Protein AF-A0A353ZS20-F1 (afdb_monomer_lite)

Structure (mmCIF, N/CA/C/O backbone):
data_AF-A0A353ZS20-F1
#
_entry.id   AF-A0A353ZS20-F1
#
loop_
_atom_site.group_PDB
_atom_site.id
_atom_site.type_symbol
_atom_site.label_atom_id
_atom_site.label_alt_id
_atom_site.label_comp_id
_atom_site.label_asym_id
_atom_site.label_entity_id
_atom_site.label_seq_id
_atom_site.pdbx_PDB_ins_code
_atom_site.Cartn_x
_atom_site.Cartn_y
_atom_site.Cartn_z
_atom_site.occupancy
_atom_site.B_iso_or_equiv
_atom_site.auth_seq_id
_atom_site.auth_comp_id
_atom_site.auth_asym_id
_atom_site.auth_atom_id
_atom_site.pdbx_PDB_model_num
ATOM 1 N N . VAL A 1 1 ? 14.603 4.997 -6.592 1.00 54.66 1 VAL A N 1
ATOM 2 C CA . VAL A 1 1 ? 15.377 3.734 -6.499 1.00 54.66 1 VAL A CA 1
ATOM 3 C C . VAL A 1 1 ? 14.928 2.749 -7.573 1.00 54.66 1 VAL A C 1
ATOM 5 O O . VAL A 1 1 ? 15.739 2.436 -8.427 1.00 54.66 1 VAL A O 1
ATOM 8 N N . LEU A 1 2 ? 13.650 2.347 -7.622 1.00 56.94 2 LEU A N 1
ATOM 9 C CA . LEU A 1 2 ? 13.168 1.357 -8.605 1.00 56.94 2 LEU A CA 1
ATOM 10 C C . LEU A 1 2 ? 13.101 1.860 -10.061 1.00 56.94 2 LEU A C 1
ATOM 12 O O . LEU A 1 2 ? 13.348 1.092 -10.979 1.00 56.94 2 LEU A O 1
ATOM 16 N N . SER A 1 3 ? 12.849 3.154 -10.283 1.00 61.38 3 SER A N 1
ATOM 17 C CA . SER A 1 3 ? 12.835 3.762 -11.625 1.00 61.38 3 SER A CA 1
ATOM 18 C C . SER A 1 3 ? 14.206 3.808 -12.320 1.00 61.38 3 SER A C 1
ATOM 20 O O . SER A 1 3 ? 14.269 4.068 -13.514 1.00 61.38 3 SER A O 1
ATOM 22 N N . GLY A 1 4 ? 15.304 3.573 -11.590 1.00 63.19 4 GLY A N 1
ATOM 23 C CA . GLY A 1 4 ? 16.668 3.570 -12.133 1.00 63.19 4 GLY A CA 1
ATOM 24 C C . GLY A 1 4 ? 17.209 2.180 -12.477 1.00 63.19 4 GLY A C 1
ATOM 25 O O . GLY A 1 4 ? 18.325 2.084 -12.978 1.00 63.19 4 GLY A O 1
ATOM 26 N N . ILE A 1 5 ? 16.450 1.112 -12.202 1.00 67.75 5 ILE A N 1
ATOM 27 C CA . ILE A 1 5 ? 16.911 -0.284 -12.314 1.00 67.75 5 ILE A CA 1
ATOM 28 C C . ILE A 1 5 ? 17.329 -0.636 -13.742 1.00 67.75 5 ILE A C 1
ATOM 30 O O . ILE A 1 5 ? 18.426 -1.152 -13.948 1.00 67.75 5 ILE A O 1
ATOM 34 N N . THR A 1 6 ? 16.524 -0.257 -14.732 1.00 66.00 6 THR A N 1
ATOM 35 C CA . THR A 1 6 ? 16.818 -0.528 -16.144 1.00 66.00 6 THR A CA 1
ATOM 36 C C . THR A 1 6 ? 18.087 0.191 -16.624 1.00 66.00 6 THR A C 1
ATOM 38 O O . THR A 1 6 ? 18.835 -0.348 -17.435 1.00 66.00 6 THR A O 1
ATOM 41 N N . ALA A 1 7 ? 18.397 1.373 -16.077 1.00 69.38 7 ALA A N 1
ATOM 42 C CA . ALA A 1 7 ? 19.639 2.086 -16.377 1.00 69.38 7 ALA A CA 1
ATOM 43 C C . ALA A 1 7 ? 20.858 1.448 -15.684 1.00 69.38 7 ALA A C 1
ATOM 45 O O . ALA A 1 7 ? 21.918 1.329 -16.293 1.00 69.38 7 ALA A O 1
ATOM 46 N N . ALA A 1 8 ? 20.719 0.986 -14.437 1.00 64.00 8 ALA A N 1
ATOM 47 C CA . ALA A 1 8 ? 21.823 0.342 -13.718 1.00 64.00 8 ALA A CA 1
ATOM 48 C C . ALA A 1 8 ? 22.161 -1.065 -14.230 1.00 64.00 8 ALA A C 1
ATOM 50 O O . ALA A 1 8 ? 23.316 -1.487 -14.153 1.00 64.00 8 ALA A O 1
ATOM 51 N N . ARG A 1 9 ? 21.187 -1.769 -14.825 1.00 64.56 9 ARG A N 1
ATOM 52 C CA . ARG A 1 9 ? 21.452 -2.987 -15.604 1.00 64.56 9 ARG A CA 1
ATOM 53 C C . ARG A 1 9 ? 22.497 -2.726 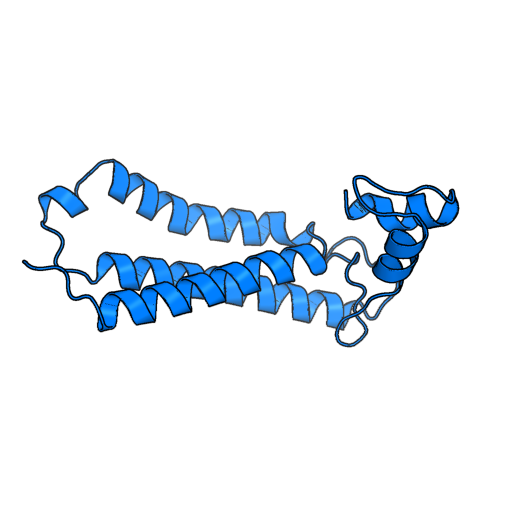-16.689 1.00 64.56 9 ARG A C 1
ATOM 55 O O . ARG A 1 9 ? 23.424 -3.511 -16.843 1.00 64.56 9 ARG A O 1
ATOM 62 N N . GLN A 1 10 ? 22.355 -1.628 -17.430 1.00 67.00 10 GLN A N 1
ATOM 63 C CA . GLN A 1 10 ? 23.224 -1.317 -18.569 1.00 67.00 10 GLN A CA 1
ATOM 64 C C . GLN A 1 10 ? 24.638 -0.902 -18.147 1.00 67.00 10 GLN A C 1
ATOM 66 O O . GLN A 1 10 ? 25.573 -1.050 -18.928 1.00 67.00 10 GLN A O 1
ATOM 71 N N . THR A 1 11 ? 24.807 -0.398 -16.923 1.00 71.12 11 THR A N 1
ATOM 72 C CA . THR A 1 11 ? 26.099 0.094 -16.425 1.00 71.12 11 THR A CA 1
ATOM 73 C C . THR A 1 11 ? 26.879 -0.926 -15.601 1.00 71.12 11 THR A C 1
ATOM 75 O O . THR A 1 11 ? 28.033 -0.663 -15.273 1.00 71.12 11 THR A O 1
ATOM 78 N N . GLY A 1 12 ? 26.302 -2.088 -15.274 1.00 71.56 12 GLY A N 1
ATOM 79 C CA . GLY A 1 12 ? 26.998 -3.117 -14.492 1.00 71.56 12 GLY A CA 1
ATOM 80 C C . GLY A 1 12 ? 27.072 -2.829 -12.986 1.00 71.56 12 GLY A C 1
ATOM 81 O O . GLY A 1 12 ? 27.824 -3.487 -12.271 1.00 71.56 12 GLY A O 1
ATOM 82 N N . ILE A 1 13 ? 26.331 -1.833 -12.487 1.00 75.25 13 ILE A N 1
ATOM 83 C CA . ILE A 1 13 ? 26.446 -1.332 -11.108 1.00 75.25 13 ILE A CA 1
ATOM 84 C C . ILE A 1 13 ? 25.192 -1.728 -10.310 1.00 75.25 13 ILE A C 1
ATOM 86 O O . ILE A 1 13 ? 24.087 -1.790 -10.847 1.00 75.25 13 ILE A O 1
ATOM 90 N N . GLY A 1 14 ? 25.356 -2.025 -9.018 1.00 78.19 14 GLY A N 1
ATOM 91 C CA . GLY A 1 14 ? 24.232 -2.212 -8.092 1.00 78.19 14 GLY A CA 1
ATOM 92 C C . GLY A 1 14 ? 23.462 -0.909 -7.819 1.00 78.19 14 GLY A C 1
ATOM 93 O O . GLY A 1 14 ? 23.963 0.187 -8.066 1.00 78.19 14 GLY A O 1
ATOM 94 N N . ILE A 1 15 ? 22.248 -0.999 -7.267 1.00 77.88 15 ILE A N 1
ATOM 95 C CA . ILE A 1 15 ? 21.483 0.176 -6.809 1.00 77.88 15 ILE A CA 1
ATOM 96 C C . ILE A 1 15 ? 21.132 0.021 -5.332 1.00 77.88 15 ILE A C 1
ATOM 98 O O . ILE A 1 15 ? 20.446 -0.921 -4.937 1.00 77.88 15 ILE A O 1
ATOM 102 N N . GLY A 1 16 ? 21.509 1.008 -4.517 1.00 82.12 16 GLY A N 1
ATOM 103 C CA . GLY A 1 16 ? 21.200 1.003 -3.088 1.00 82.12 16 GLY A CA 1
ATOM 104 C C . GLY A 1 16 ? 21.844 -0.201 -2.400 1.00 82.12 16 GLY A C 1
ATOM 105 O O . GLY A 1 16 ? 23.062 -0.325 -2.411 1.00 82.12 16 GLY A O 1
ATOM 106 N N . ALA A 1 17 ? 21.025 -1.080 -1.816 1.00 82.94 17 ALA A N 1
ATOM 107 C CA . ALA A 1 17 ? 21.484 -2.314 -1.171 1.00 82.94 17 ALA A CA 1
ATOM 108 C C . ALA A 1 17 ? 21.541 -3.534 -2.116 1.00 82.94 17 ALA A C 1
ATOM 110 O O . ALA A 1 17 ? 21.927 -4.614 -1.678 1.00 82.94 17 ALA A O 1
ATOM 111 N N . MET A 1 18 ? 21.128 -3.393 -3.382 1.00 83.06 18 MET A N 1
ATOM 112 C CA . MET A 1 18 ? 21.063 -4.504 -4.336 1.00 83.06 18 MET A CA 1
ATOM 113 C C . MET A 1 18 ? 22.386 -4.668 -5.090 1.00 83.06 18 MET A C 1
ATOM 115 O O . MET A 1 18 ? 22.903 -3.694 -5.643 1.00 83.06 18 MET A O 1
ATOM 119 N N . SER A 1 19 ? 22.901 -5.900 -5.167 1.00 87.69 19 SER A N 1
ATOM 120 C CA . SER A 1 19 ? 24.017 -6.250 -6.056 1.00 87.69 19 SER A CA 1
ATOM 121 C C . SER A 1 19 ? 23.602 -6.131 -7.526 1.00 87.69 19 SER A C 1
ATOM 123 O O . SER A 1 19 ? 22.414 -6.115 -7.849 1.00 87.69 19 SER A O 1
ATOM 125 N N . HIS A 1 20 ? 24.573 -6.071 -8.439 1.00 83.75 20 HIS A N 1
ATOM 126 C CA . HIS A 1 20 ? 24.271 -6.028 -9.871 1.00 83.75 20 HIS A CA 1
ATOM 127 C C . HIS A 1 20 ? 23.424 -7.233 -10.324 1.00 83.75 20 HIS A C 1
ATOM 129 O O . HIS A 1 20 ? 22.435 -7.056 -11.029 1.00 83.75 20 HIS A O 1
ATOM 135 N N . GLU A 1 21 ? 23.735 -8.439 -9.841 1.00 85.38 21 GLU A N 1
ATOM 136 C CA . GLU A 1 21 ? 22.943 -9.643 -10.129 1.00 85.38 21 GLU A CA 1
ATOM 137 C C . GLU A 1 21 ? 21.490 -9.509 -9.653 1.00 85.38 21 GLU A C 1
ATOM 139 O O . GLU A 1 21 ? 20.564 -9.860 -10.380 1.00 85.38 21 GLU A O 1
ATOM 144 N N . GLN A 1 22 ? 21.269 -8.933 -8.467 1.00 85.69 22 GLN A N 1
ATOM 145 C CA . GLN A 1 22 ? 19.922 -8.686 -7.945 1.00 85.69 22 GLN A CA 1
ATOM 146 C C . GLN A 1 22 ? 19.173 -7.620 -8.755 1.00 85.69 22 GLN A C 1
ATOM 148 O O . GLN A 1 22 ? 17.958 -7.715 -8.914 1.00 85.69 22 GLN A O 1
ATOM 153 N N . VAL A 1 23 ? 19.877 -6.610 -9.277 1.00 83.62 23 VAL A N 1
ATOM 154 C CA . VAL A 1 23 ? 19.301 -5.596 -10.176 1.00 83.62 23 VAL A CA 1
ATOM 155 C C . VAL A 1 23 ? 18.840 -6.244 -11.481 1.00 83.62 23 VAL A C 1
ATOM 157 O O . VAL A 1 23 ? 17.716 -5.987 -11.906 1.00 83.62 23 VAL A O 1
ATOM 160 N N . VAL A 1 24 ? 19.656 -7.119 -12.078 1.00 83.06 24 VAL A N 1
ATOM 161 C CA . VAL A 1 24 ? 19.292 -7.873 -13.292 1.00 83.06 24 VAL A CA 1
ATOM 162 C C . VAL A 1 24 ? 18.098 -8.789 -13.022 1.00 83.06 24 VAL A C 1
ATOM 164 O O . VAL A 1 24 ? 17.117 -8.746 -13.759 1.00 83.06 24 VAL A O 1
ATOM 167 N N . GLN A 1 25 ? 18.136 -9.556 -11.930 1.00 85.88 25 GLN A N 1
ATOM 168 C CA . GLN A 1 25 ? 17.042 -10.452 -11.553 1.00 85.88 25 GLN A CA 1
ATOM 169 C C . GLN A 1 25 ? 15.724 -9.695 -11.333 1.00 85.88 25 GLN A C 1
ATOM 171 O O . GLN A 1 25 ? 14.658 -10.175 -11.713 1.00 85.88 25 GLN A O 1
ATOM 176 N N . PHE A 1 26 ? 15.780 -8.513 -10.715 1.00 84.06 26 PHE A N 1
ATOM 177 C CA . PHE A 1 26 ? 14.593 -7.693 -10.502 1.00 84.06 26 PHE A CA 1
ATOM 178 C C . PHE A 1 26 ? 14.062 -7.100 -11.812 1.00 84.06 26 PHE A C 1
ATOM 180 O O . PHE A 1 26 ? 12.851 -7.087 -12.018 1.00 84.06 26 PHE A O 1
ATOM 187 N N . ASP A 1 27 ? 14.937 -6.626 -12.699 1.00 81.94 27 ASP A N 1
ATOM 188 C CA . ASP A 1 27 ? 14.550 -6.088 -14.011 1.00 81.94 27 ASP A CA 1
ATOM 189 C C . ASP A 1 27 ? 13.826 -7.138 -14.873 1.00 81.94 27 ASP A C 1
ATOM 191 O O . ASP A 1 27 ? 12.851 -6.821 -15.546 1.00 81.94 27 ASP A O 1
ATOM 195 N N . GLU A 1 28 ? 14.242 -8.404 -14.785 1.00 84.69 28 GLU A N 1
ATOM 196 C CA . GLU A 1 28 ? 13.623 -9.529 -15.504 1.00 84.69 28 GLU A CA 1
ATOM 197 C C . GLU A 1 28 ? 12.366 -10.087 -14.815 1.00 84.69 28 GLU A C 1
ATOM 199 O O . GLU A 1 28 ? 11.633 -10.896 -15.390 1.00 84.69 28 GLU A O 1
ATOM 204 N N . SER A 1 29 ? 12.086 -9.666 -13.581 1.00 87.19 29 SER A N 1
ATOM 205 C CA . SER A 1 29 ? 10.944 -10.170 -12.824 1.00 87.19 29 SER A CA 1
ATOM 206 C C . SER A 1 29 ? 9.618 -9.578 -13.313 1.00 87.19 29 SER A C 1
ATOM 208 O O . SER A 1 29 ? 9.473 -8.373 -13.541 1.00 87.19 29 SER A O 1
ATOM 210 N N . SER A 1 30 ? 8.608 -10.440 -13.444 1.00 87.94 30 SER A N 1
ATOM 211 C CA . SER A 1 30 ? 7.270 -10.052 -13.886 1.00 87.94 30 SER A CA 1
ATOM 212 C C . SER A 1 30 ? 6.174 -10.801 -13.134 1.00 87.94 30 SER A C 1
ATOM 214 O O . SER A 1 30 ? 6.383 -11.888 -12.594 1.00 87.94 30 SER A O 1
ATOM 216 N N . ILE A 1 31 ? 4.981 -10.209 -13.109 1.00 85.31 31 ILE A N 1
ATOM 217 C CA . ILE A 1 31 ? 3.758 -10.831 -12.601 1.00 85.31 31 ILE A CA 1
ATOM 218 C C . ILE A 1 31 ? 2.727 -10.821 -13.715 1.00 85.31 31 ILE A C 1
ATOM 220 O O . ILE A 1 31 ? 2.402 -9.769 -14.257 1.00 85.31 31 ILE A O 1
ATOM 224 N N . PHE A 1 32 ? 2.238 -12.008 -14.078 1.00 86.81 32 PHE A N 1
ATOM 225 C CA . PHE A 1 32 ? 1.334 -12.198 -15.218 1.00 86.81 32 PHE A CA 1
ATOM 226 C C . PHE A 1 32 ? 1.862 -11.570 -16.527 1.00 86.81 32 PHE A C 1
ATOM 228 O O . PHE A 1 32 ? 1.081 -11.143 -17.368 1.00 86.81 32 PHE A O 1
ATOM 235 N N . GLY A 1 33 ? 3.189 -11.493 -16.695 1.00 82.12 33 GLY A N 1
ATOM 236 C CA . GLY A 1 33 ? 3.836 -10.871 -17.856 1.00 82.12 33 GLY A CA 1
ATOM 237 C C . GLY A 1 33 ? 4.013 -9.349 -17.771 1.00 82.12 33 GLY A C 1
ATOM 238 O O . GLY A 1 33 ? 4.582 -8.760 -18.686 1.00 82.12 33 GLY A O 1
ATOM 239 N N . ALA A 1 34 ? 3.581 -8.703 -16.683 1.00 85.38 34 ALA A N 1
ATOM 240 C CA . ALA A 1 34 ? 3.861 -7.296 -16.414 1.00 85.38 34 ALA A CA 1
ATOM 241 C C . ALA A 1 34 ? 5.165 -7.145 -15.602 1.00 85.38 34 ALA A C 1
ATOM 243 O O . ALA A 1 34 ? 5.233 -7.666 -14.482 1.00 85.38 34 ALA A O 1
ATOM 244 N N . PRO A 1 35 ? 6.194 -6.449 -16.122 1.00 87.56 35 PRO A N 1
ATOM 245 C CA . PRO A 1 35 ? 7.442 -6.210 -15.397 1.00 87.56 35 PRO A CA 1
ATOM 246 C C . PRO A 1 35 ? 7.207 -5.443 -14.093 1.00 87.56 35 PRO A C 1
ATOM 248 O O . PRO A 1 35 ? 6.441 -4.477 -14.068 1.00 87.56 35 PRO A O 1
ATOM 251 N N . LEU A 1 36 ? 7.894 -5.815 -13.008 1.00 86.25 36 LEU A N 1
ATOM 252 C CA . LEU A 1 36 ? 7.711 -5.150 -11.706 1.00 86.25 36 LEU A CA 1
ATOM 253 C C . LEU A 1 36 ? 8.159 -3.679 -11.700 1.00 86.25 36 LEU A C 1
ATOM 255 O O . LEU A 1 36 ? 7.689 -2.890 -10.874 1.00 86.25 36 LEU A O 1
ATOM 259 N N . SER A 1 37 ? 9.059 -3.312 -12.612 1.00 84.38 37 SER A N 1
ATOM 260 C CA . SER A 1 37 ? 9.548 -1.948 -12.823 1.00 84.38 37 SER A CA 1
ATOM 261 C C . SER A 1 37 ? 8.588 -1.074 -13.642 1.00 84.38 37 SER A C 1
ATOM 263 O O . SER A 1 37 ? 8.710 0.152 -13.600 1.00 84.38 37 SER A O 1
ATOM 265 N N . ALA A 1 38 ? 7.624 -1.669 -14.357 1.00 84.75 38 ALA A N 1
ATOM 266 C CA . ALA A 1 38 ? 6.687 -0.936 -15.203 1.00 84.75 38 ALA A CA 1
ATOM 267 C C . ALA A 1 38 ? 5.698 -0.103 -14.374 1.00 84.75 38 ALA A C 1
ATOM 269 O O . ALA A 1 38 ? 5.344 -0.457 -13.249 1.00 84.75 38 ALA A O 1
ATOM 270 N N . SER A 1 39 ? 5.229 1.001 -14.954 1.00 82.81 39 SER A N 1
ATOM 271 C CA . SER A 1 39 ? 4.195 1.882 -14.389 1.00 82.81 39 SER A CA 1
ATOM 272 C C . SER A 1 39 ? 3.115 2.172 -15.436 1.00 82.81 39 SER A C 1
ATOM 274 O O . SER A 1 39 ? 3.303 1.872 -16.616 1.00 82.81 39 SER A O 1
ATOM 276 N N . LEU A 1 40 ? 1.992 2.787 -15.037 1.00 76.94 40 LEU A N 1
ATOM 277 C CA . LEU A 1 40 ? 0.914 3.127 -15.980 1.00 76.94 40 LEU A CA 1
ATOM 278 C C . LEU A 1 40 ? 1.388 4.034 -17.123 1.00 76.94 40 LEU A C 1
ATOM 280 O O . LEU A 1 40 ? 0.914 3.870 -18.246 1.00 76.94 40 LEU A O 1
ATOM 284 N N . LEU A 1 41 ? 2.276 4.989 -16.824 1.00 76.56 41 LEU A N 1
ATOM 285 C CA . LEU A 1 41 ? 2.744 6.002 -17.777 1.00 76.56 41 LEU A CA 1
ATOM 286 C C . LEU A 1 41 ? 4.063 5.639 -18.473 1.00 76.56 41 LEU A C 1
ATOM 288 O O . LEU A 1 41 ? 4.337 6.156 -19.551 1.00 76.56 41 LEU A O 1
ATOM 292 N N . HIS A 1 42 ? 4.865 4.746 -17.890 1.00 69.06 42 HIS A N 1
ATOM 293 C CA . HIS A 1 42 ? 6.145 4.316 -18.455 1.00 69.06 42 HIS A CA 1
ATOM 294 C C . HIS A 1 42 ? 6.175 2.784 -18.521 1.00 69.06 42 HIS A C 1
ATOM 296 O O . HIS A 1 4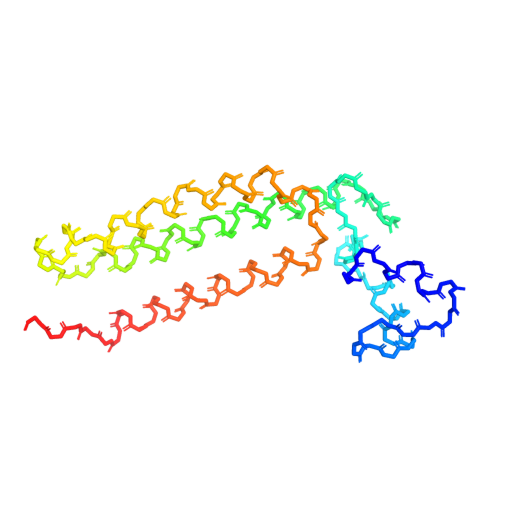2 ? 6.435 2.108 -17.519 1.00 69.06 42 HIS A O 1
ATOM 302 N N . GLY A 1 43 ? 5.846 2.249 -19.701 1.00 60.66 43 GLY A N 1
ATOM 303 C CA . GLY A 1 43 ? 5.773 0.815 -19.978 1.00 60.66 43 GLY A CA 1
ATOM 304 C C . GLY A 1 43 ? 7.162 0.197 -20.128 1.00 60.66 43 GLY A C 1
ATOM 305 O O . GLY A 1 43 ? 7.817 0.366 -21.152 1.00 60.66 43 GLY A O 1
ATOM 306 N N . GLY A 1 44 ? 7.612 -0.529 -19.104 1.00 61.69 44 GLY A N 1
ATOM 307 C CA . GLY A 1 44 ? 8.931 -1.171 -19.025 1.00 61.69 44 GLY A CA 1
ATOM 308 C C . GLY A 1 44 ? 9.086 -2.465 -19.836 1.00 61.69 44 GLY A C 1
ATOM 309 O O . GLY A 1 44 ? 9.756 -3.374 -19.366 1.00 61.69 44 GLY A O 1
ATOM 310 N N . GLY A 1 45 ? 8.464 -2.577 -21.017 1.00 63.84 45 GLY A N 1
ATOM 311 C CA . GLY A 1 45 ? 8.663 -3.725 -21.920 1.00 63.84 45 GLY A CA 1
ATOM 312 C C . GLY A 1 45 ? 7.787 -4.965 -21.666 1.00 63.84 45 GLY A C 1
ATOM 313 O O . GLY A 1 45 ? 8.286 -6.082 -21.738 1.00 63.84 45 GLY A O 1
ATOM 314 N N . GLY A 1 46 ? 6.483 -4.793 -21.413 1.00 69.62 46 GLY A N 1
ATOM 315 C CA . GLY A 1 46 ? 5.498 -5.885 -21.303 1.00 69.62 46 GLY A CA 1
ATOM 316 C C . GLY A 1 46 ? 4.128 -5.508 -21.882 1.00 69.62 46 GLY A C 1
ATOM 317 O O . GLY A 1 46 ? 3.987 -4.442 -22.482 1.00 69.62 46 GLY A O 1
ATOM 318 N N . ASP A 1 47 ? 3.112 -6.360 -21.699 1.00 82.62 47 ASP A N 1
ATOM 319 C CA . ASP A 1 47 ? 1.740 -6.051 -22.134 1.00 82.62 47 ASP A CA 1
ATOM 320 C C . ASP A 1 47 ? 1.170 -4.879 -21.314 1.00 82.62 47 ASP A C 1
ATOM 322 O O . ASP A 1 47 ? 0.869 -4.995 -20.120 1.00 82.62 47 ASP A O 1
ATOM 326 N N . GLN A 1 48 ? 1.028 -3.730 -21.977 1.00 82.88 48 GLN A N 1
ATOM 327 C CA . GLN A 1 48 ? 0.559 -2.483 -21.378 1.00 82.88 48 GLN A CA 1
ATOM 328 C C . GLN A 1 48 ? -0.845 -2.616 -20.771 1.00 82.88 48 GLN A C 1
ATOM 330 O O . GLN A 1 48 ? -1.141 -1.978 -19.759 1.00 82.88 48 GLN A O 1
ATOM 335 N N . VAL A 1 49 ? -1.702 -3.462 -21.350 1.00 87.69 49 VAL A N 1
ATOM 336 C CA . VAL A 1 49 ? -3.053 -3.698 -20.835 1.00 87.69 49 VAL A CA 1
ATOM 337 C C . VAL A 1 49 ? -2.977 -4.418 -19.494 1.00 87.69 49 VAL A C 1
ATOM 339 O O . VAL A 1 49 ? -3.659 -4.023 -18.549 1.00 87.69 49 VAL A O 1
ATOM 342 N N . VAL A 1 50 ? -2.103 -5.419 -19.3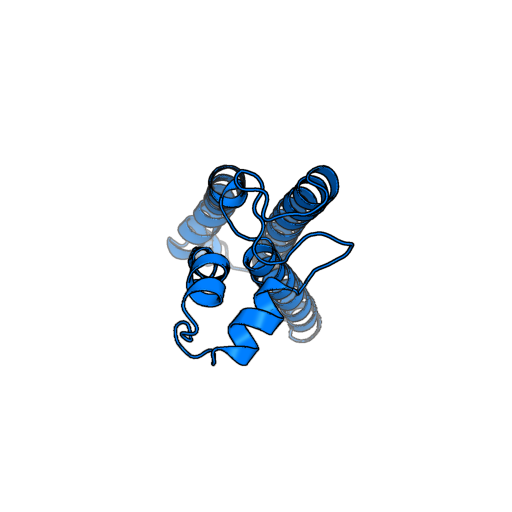68 1.00 87.81 50 VAL A N 1
ATOM 343 C CA . VAL A 1 50 ? -1.901 -6.140 -18.102 1.00 87.81 50 VAL A CA 1
ATOM 344 C C . VAL A 1 50 ? -1.365 -5.198 -17.021 1.00 87.81 50 VAL A C 1
ATOM 346 O O . VAL A 1 50 ? -1.885 -5.192 -15.904 1.00 87.81 50 VAL A O 1
ATOM 349 N N . VAL A 1 51 ? -0.387 -4.347 -17.356 1.00 87.19 51 VAL A N 1
ATOM 350 C CA . VAL A 1 51 ? 0.161 -3.322 -16.443 1.00 87.19 51 VAL A CA 1
ATOM 351 C C . VAL A 1 51 ? -0.943 -2.405 -15.913 1.00 87.19 51 VAL A C 1
ATOM 353 O O . VAL A 1 51 ? -1.016 -2.150 -14.706 1.00 87.19 51 VAL A O 1
ATOM 356 N N . TRP A 1 52 ? -1.819 -1.925 -16.799 1.00 87.62 52 TRP A N 1
ATOM 357 C CA . TRP A 1 52 ? -2.931 -1.047 -16.442 1.00 87.62 52 TRP A CA 1
ATOM 358 C C . TRP A 1 52 ? -3.952 -1.747 -15.554 1.00 87.62 52 TRP A C 1
ATOM 360 O O . TRP A 1 52 ? -4.295 -1.227 -14.492 1.00 87.62 52 TRP A O 1
ATOM 370 N N . VAL A 1 53 ? -4.406 -2.935 -15.960 1.00 90.31 53 VAL A N 1
ATOM 371 C CA . VAL A 1 53 ? -5.406 -3.706 -15.215 1.00 90.31 53 VAL A CA 1
ATOM 372 C C . VAL A 1 53 ? -4.898 -4.015 -13.809 1.00 90.31 53 VAL A C 1
ATOM 374 O O . VAL A 1 53 ? -5.593 -3.715 -12.838 1.00 90.31 53 VAL A O 1
ATOM 377 N N . LEU A 1 54 ? -3.675 -4.540 -13.673 1.00 89.75 54 LEU A N 1
ATOM 378 C CA . LEU A 1 54 ? -3.093 -4.856 -12.366 1.00 89.75 54 LEU A CA 1
ATOM 379 C C . LEU A 1 54 ? -2.979 -3.620 -11.477 1.00 89.75 54 LEU A C 1
ATOM 381 O O . LEU A 1 54 ? -3.400 -3.652 -10.322 1.00 89.75 54 LEU A O 1
ATOM 385 N N . SER A 1 55 ? -2.454 -2.521 -12.013 1.00 89.00 55 SER A N 1
ATOM 386 C CA . SER A 1 55 ? -2.248 -1.300 -11.237 1.00 89.00 55 SER A CA 1
ATOM 387 C C . SER A 1 55 ? -3.567 -0.683 -10.762 1.00 89.00 55 SER A C 1
ATOM 389 O O . SER A 1 55 ? -3.682 -0.312 -9.595 1.00 89.00 55 SER A O 1
ATOM 391 N N . ILE A 1 56 ? -4.588 -0.621 -11.625 1.00 90.06 56 ILE A N 1
ATOM 392 C CA . ILE A 1 56 ? -5.917 -0.106 -11.259 1.00 90.06 56 ILE A CA 1
ATOM 393 C C . ILE A 1 56 ? -6.548 -0.991 -10.182 1.00 90.06 56 ILE A C 1
ATOM 395 O O . ILE A 1 56 ? -7.022 -0.480 -9.166 1.00 90.06 56 ILE A O 1
ATOM 399 N N . VAL A 1 57 ? -6.514 -2.315 -10.362 1.00 92.56 57 VAL A N 1
ATOM 400 C CA . VAL A 1 57 ? -7.051 -3.267 -9.380 1.00 9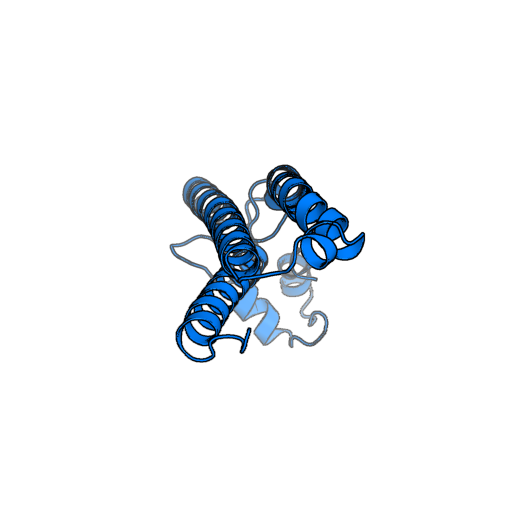2.56 57 VAL A CA 1
ATOM 401 C C . VAL A 1 57 ? -6.349 -3.113 -8.030 1.00 92.56 57 VAL A C 1
ATOM 403 O O . VAL A 1 57 ? -7.021 -3.075 -7.000 1.00 92.56 57 VAL A O 1
ATOM 406 N N . MET A 1 58 ? -5.024 -2.961 -8.013 1.00 92.00 58 MET A N 1
ATOM 407 C CA . MET A 1 58 ? -4.253 -2.754 -6.783 1.00 92.00 58 MET A CA 1
ATOM 408 C C . MET A 1 58 ? -4.596 -1.434 -6.090 1.00 92.00 58 MET A C 1
ATOM 410 O O . MET A 1 58 ? -4.830 -1.430 -4.884 1.00 92.00 58 MET A O 1
ATOM 414 N N . ILE A 1 59 ? -4.703 -0.325 -6.829 1.00 89.81 59 ILE A N 1
ATOM 415 C CA . ILE A 1 59 ? -5.094 0.977 -6.259 1.00 89.81 59 ILE A CA 1
ATOM 416 C C . ILE A 1 59 ? -6.488 0.898 -5.628 1.00 89.81 59 ILE A C 1
ATOM 418 O O . ILE A 1 59 ? -6.694 1.388 -4.511 1.00 89.81 59 ILE A O 1
ATOM 422 N N . LEU A 1 60 ? -7.437 0.246 -6.304 1.00 91.88 60 LEU A N 1
ATOM 423 C CA . LEU A 1 60 ? -8.784 0.037 -5.777 1.00 91.88 60 LEU A CA 1
ATOM 424 C C . LEU A 1 60 ? -8.774 -0.869 -4.539 1.00 91.88 60 LEU A C 1
ATOM 426 O O . LEU A 1 60 ? -9.402 -0.531 -3.537 1.00 91.88 60 LEU A O 1
ATOM 430 N N . ALA A 1 61 ? -8.033 -1.980 -4.566 1.00 93.50 61 ALA A N 1
ATOM 431 C CA . ALA A 1 61 ? -7.924 -2.911 -3.444 1.00 93.50 61 ALA A CA 1
ATOM 432 C C . ALA A 1 61 ? -7.271 -2.263 -2.211 1.00 93.50 61 ALA A C 1
ATOM 434 O O . ALA A 1 61 ? -7.768 -2.399 -1.092 1.00 93.50 61 ALA A O 1
ATOM 435 N N . MET A 1 62 ? -6.192 -1.509 -2.409 1.00 90.62 62 MET A N 1
ATOM 436 C CA . MET A 1 62 ? -5.526 -0.715 -1.377 1.00 90.62 62 MET A CA 1
ATOM 437 C C . MET A 1 62 ? -6.488 0.315 -0.769 1.00 90.62 62 MET A C 1
ATOM 439 O O . MET A 1 62 ? -6.675 0.359 0.444 1.00 90.62 62 MET A O 1
ATOM 443 N N . THR A 1 63 ? -7.180 1.087 -1.609 1.00 89.62 63 THR A N 1
ATOM 444 C CA . THR A 1 63 ? -8.158 2.089 -1.156 1.00 89.62 63 THR A CA 1
ATOM 445 C C . THR A 1 63 ? -9.302 1.450 -0.365 1.00 89.62 63 THR A C 1
ATOM 447 O O . THR A 1 63 ? -9.660 1.923 0.716 1.00 89.62 63 THR A O 1
ATOM 450 N N . ALA A 1 64 ? -9.859 0.348 -0.871 1.00 92.50 64 ALA A N 1
ATOM 451 C CA . ALA A 1 64 ? -10.948 -0.369 -0.222 1.00 92.50 64 ALA A CA 1
ATOM 452 C C . ALA A 1 64 ? -10.512 -0.973 1.120 1.00 92.50 64 ALA A C 1
ATOM 454 O O . ALA A 1 64 ? -11.204 -0.803 2.123 1.00 92.50 64 ALA A O 1
ATOM 455 N N . SER A 1 65 ? -9.356 -1.638 1.165 1.00 92.38 65 SER A N 1
ATOM 456 C CA . SER A 1 65 ? -8.830 -2.242 2.396 1.00 92.38 65 SER A CA 1
ATOM 457 C C . SER A 1 65 ? -8.517 -1.197 3.467 1.00 92.38 65 SER A C 1
ATOM 459 O O . SER A 1 65 ? -8.862 -1.396 4.635 1.00 92.38 65 SER A O 1
ATOM 461 N N . GLN A 1 66 ? -7.973 -0.041 3.082 1.00 89.25 66 GLN A N 1
ATOM 462 C CA . GLN A 1 66 ? -7.770 1.080 3.995 1.00 89.25 66 GLN A CA 1
ATOM 463 C C . GLN A 1 66 ? -9.101 1.606 4.547 1.00 89.25 66 GLN A C 1
ATOM 465 O O . GLN A 1 66 ? -9.237 1.792 5.758 1.00 89.25 66 GLN A O 1
ATOM 470 N N . PHE A 1 67 ? -10.111 1.787 3.691 1.00 89.25 67 PHE A N 1
ATOM 471 C CA . PHE A 1 67 ? -11.443 2.225 4.116 1.00 89.25 67 PHE A CA 1
ATOM 472 C C . PHE A 1 67 ? -12.103 1.235 5.084 1.00 89.25 67 PHE A C 1
ATOM 474 O O . PHE A 1 67 ? -12.625 1.630 6.130 1.00 89.25 67 PHE A O 1
ATOM 481 N N . ILE A 1 68 ? -12.031 -0.061 4.776 1.00 90.56 68 ILE A N 1
ATOM 482 C CA . ILE A 1 68 ? -12.543 -1.129 5.639 1.00 90.56 68 ILE A CA 1
ATOM 483 C C . ILE A 1 68 ? -11.829 -1.106 6.993 1.00 90.56 68 ILE A C 1
ATOM 485 O O . ILE A 1 68 ? -12.494 -1.147 8.027 1.00 90.56 68 ILE A O 1
ATOM 489 N N . THR A 1 69 ? -10.502 -0.983 7.002 1.00 89.00 69 THR A N 1
ATOM 490 C CA . THR A 1 69 ? -9.700 -0.917 8.233 1.00 89.00 69 THR A CA 1
ATOM 491 C C . THR A 1 69 ? -10.097 0.279 9.099 1.00 89.00 69 THR A C 1
ATOM 493 O O . THR A 1 69 ? -10.287 0.133 10.304 1.00 89.00 69 THR A O 1
ATOM 496 N N . GLN A 1 70 ? -10.308 1.458 8.504 1.00 86.06 70 GLN A N 1
ATOM 497 C CA . GLN A 1 70 ? -10.786 2.626 9.253 1.00 86.06 70 GLN A CA 1
ATOM 498 C C . GLN A 1 70 ? -12.171 2.395 9.857 1.00 86.06 70 GLN A C 1
ATOM 500 O O . GLN A 1 70 ? -12.393 2.687 11.031 1.00 86.06 70 GLN A O 1
ATOM 505 N N . LYS A 1 71 ? -13.097 1.815 9.086 1.00 84.88 71 LYS A N 1
ATOM 506 C CA . LYS A 1 71 ? -14.435 1.487 9.587 1.00 84.88 71 LYS A CA 1
ATOM 507 C C . LYS A 1 71 ? -14.375 0.486 10.744 1.00 84.88 71 LYS A C 1
ATOM 509 O O . LYS A 1 71 ? -15.120 0.635 11.706 1.00 84.88 71 LYS A O 1
ATOM 514 N N . GLN A 1 72 ? -13.487 -0.504 10.668 1.00 85.88 72 GLN A N 1
ATOM 515 C CA . GLN A 1 72 ? -13.260 -1.468 11.745 1.00 85.88 72 GLN A CA 1
ATOM 516 C C . GLN A 1 72 ? -12.799 -0.780 13.037 1.00 85.88 72 GLN A C 1
ATOM 518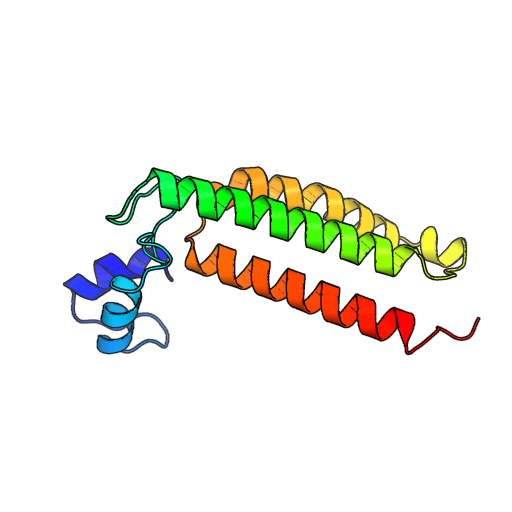 O O . GLN A 1 72 ? -13.334 -1.078 14.102 1.00 85.88 72 GLN A O 1
ATOM 523 N N . ILE A 1 73 ? -11.867 0.174 12.944 1.00 80.25 73 ILE A N 1
ATOM 524 C CA . ILE A 1 73 ? -11.382 0.950 14.096 1.00 80.25 73 ILE A CA 1
ATOM 525 C C . ILE A 1 73 ? -12.521 1.772 14.719 1.00 80.25 73 ILE A C 1
ATOM 527 O O . ILE A 1 73 ? -12.713 1.734 15.932 1.00 80.25 73 ILE A O 1
ATOM 531 N N . MET A 1 74 ? -13.309 2.463 13.890 1.00 77.06 74 MET A N 1
ATOM 532 C CA . MET A 1 74 ? -14.410 3.326 14.342 1.00 77.06 74 MET A CA 1
ATOM 533 C C . MET A 1 74 ? -15.636 2.563 14.866 1.00 77.06 74 MET A C 1
ATOM 535 O O . MET A 1 74 ? -16.476 3.159 15.529 1.00 77.06 74 MET A O 1
ATOM 539 N N . ALA A 1 75 ? -15.773 1.270 14.559 1.00 73.31 75 ALA A N 1
ATOM 540 C CA . ALA A 1 75 ? -16.884 0.441 15.032 1.00 73.31 75 ALA A CA 1
ATOM 541 C C . ALA A 1 75 ? -16.746 0.013 16.506 1.00 73.31 75 ALA A C 1
ATOM 543 O O . ALA A 1 75 ? -17.655 -0.617 17.045 1.00 73.31 75 ALA A O 1
ATOM 544 N N . LYS A 1 76 ? -15.619 0.316 17.163 1.00 68.56 76 LYS A N 1
ATOM 545 C CA . LYS A 1 76 ? -15.467 0.105 18.606 1.00 68.56 76 LYS A CA 1
ATOM 546 C C . LYS A 1 76 ? -16.316 1.113 19.389 1.00 68.56 76 LYS A C 1
ATOM 548 O O . LYS A 1 76 ? -16.505 2.234 18.930 1.00 68.56 76 LYS A O 1
ATOM 553 N N . ASN A 1 77 ? -16.764 0.732 20.592 1.00 62.53 77 ASN A N 1
ATOM 554 C CA . ASN A 1 77 ? -17.403 1.637 21.558 1.00 62.53 77 ASN A CA 1
ATOM 555 C C . ASN A 1 77 ? -16.393 2.690 22.044 1.00 62.53 77 ASN A C 1
ATOM 557 O O . ASN A 1 77 ? -15.819 2.579 23.122 1.00 62.53 77 ASN A O 1
ATOM 561 N N . MET A 1 78 ? -16.125 3.685 21.208 1.00 72.50 78 MET A N 1
ATOM 562 C CA . MET A 1 78 ? -15.379 4.881 21.569 1.00 72.50 78 MET A CA 1
ATOM 563 C C . MET A 1 78 ? -16.359 5.880 22.188 1.00 72.50 78 MET A C 1
ATOM 565 O O . MET A 1 78 ? -17.471 6.035 21.685 1.00 72.50 78 MET A O 1
ATOM 569 N N . SER A 1 79 ? -15.964 6.563 23.266 1.00 75.50 79 SER A N 1
ATOM 570 C CA . SER A 1 79 ? -16.777 7.649 23.822 1.00 75.50 79 SER A CA 1
ATOM 571 C C . SER A 1 79 ? -16.948 8.774 22.794 1.00 75.50 79 SER A C 1
ATOM 573 O O . SER A 1 79 ? -16.097 8.973 21.919 1.00 75.50 79 SER A O 1
ATOM 575 N N . GLU A 1 80 ? -18.034 9.541 22.902 1.00 76.62 80 GLU A N 1
ATOM 576 C CA . GLU A 1 80 ? -18.269 10.693 22.019 1.00 76.62 80 GLU A CA 1
ATOM 577 C C . GLU A 1 80 ? -17.108 11.702 22.071 1.00 76.62 80 GLU A C 1
ATOM 579 O O . GLU A 1 80 ? -16.705 12.244 21.041 1.00 76.62 80 GLU A O 1
ATOM 584 N N . GLU A 1 81 ? -16.486 11.872 23.241 1.00 80.62 81 GLU A N 1
ATOM 585 C CA . GLU A 1 81 ? -15.295 12.708 23.430 1.00 80.62 81 GLU A CA 1
ATOM 586 C C . GLU A 1 81 ? -14.084 12.199 22.630 1.00 80.62 81 GLU A C 1
ATOM 588 O O . GLU A 1 81 ? -13.393 12.985 21.975 1.00 80.62 81 GLU A O 1
ATOM 593 N N . ALA A 1 82 ? -13.845 10.882 22.609 1.00 77.31 82 ALA A N 1
ATOM 594 C CA . ALA A 1 82 ? -12.753 10.286 21.839 1.00 77.31 82 ALA A CA 1
ATOM 595 C C . ALA A 1 82 ? -12.973 10.439 20.324 1.00 77.31 82 ALA A C 1
ATOM 597 O O . ALA A 1 82 ? -12.029 10.723 19.580 1.00 77.31 82 ALA A O 1
ATOM 598 N N . MET A 1 83 ? -14.224 10.325 19.867 1.00 77.00 83 MET A N 1
ATOM 599 C CA . MET A 1 83 ? -14.608 10.541 18.466 1.00 77.00 83 MET A CA 1
ATOM 600 C C . MET A 1 83 ? -14.506 12.012 18.043 1.00 77.00 83 MET A C 1
ATOM 602 O O . MET A 1 83 ? -14.175 12.305 16.892 1.00 77.00 83 MET A O 1
ATOM 606 N N . ALA A 1 84 ? -14.747 12.945 18.967 1.00 82.00 84 ALA A N 1
ATOM 607 C CA . ALA A 1 84 ? -14.633 14.381 18.728 1.00 82.00 84 ALA A CA 1
ATOM 608 C C . ALA A 1 84 ? -13.184 14.901 18.755 1.00 82.00 84 ALA A C 1
ATOM 610 O O . ALA A 1 84 ? -12.953 16.052 18.354 1.00 82.00 84 ALA A O 1
ATOM 611 N N . SER A 1 85 ? -12.227 14.073 19.193 1.00 85.88 85 SER A N 1
ATOM 612 C CA . SER A 1 85 ? -10.821 14.445 19.363 1.00 85.88 85 SER A CA 1
ATOM 613 C C . SER A 1 85 ? -10.167 14.963 18.066 1.00 85.88 85 SER A C 1
ATOM 615 O O . SER A 1 85 ? -10.493 14.499 16.965 1.00 85.88 85 SER A O 1
ATOM 617 N N . PRO A 1 86 ? -9.198 15.899 18.156 1.00 88.44 86 PRO A N 1
ATOM 618 C CA . PRO A 1 86 ? -8.437 16.371 16.994 1.00 88.44 86 PRO A CA 1
ATOM 619 C C . PRO A 1 86 ? -7.760 15.235 16.218 1.00 88.44 86 PRO A C 1
ATOM 621 O O . PRO A 1 86 ? -7.728 15.258 14.987 1.00 88.44 86 PRO A O 1
ATOM 624 N N . PHE A 1 87 ? -7.295 14.208 16.935 1.00 86.31 87 PHE A N 1
ATOM 625 C CA . PHE A 1 87 ? -6.697 13.012 16.352 1.00 86.31 87 PHE A CA 1
ATOM 626 C C . PHE A 1 87 ? -7.675 12.277 15.427 1.00 86.31 87 PHE A C 1
ATOM 628 O O . PHE A 1 87 ? -7.339 11.991 14.277 1.00 86.31 87 PHE A O 1
ATOM 635 N N . MET A 1 88 ? -8.920 12.046 15.865 1.00 84.69 88 MET A N 1
ATOM 636 C CA . MET A 1 88 ? -9.898 11.361 15.016 1.00 84.69 88 MET A CA 1
ATOM 637 C C . MET A 1 88 ? -10.336 12.181 13.805 1.00 84.69 88 MET A C 1
ATOM 639 O O . MET A 1 88 ? -10.578 11.622 12.732 1.00 84.69 88 MET A O 1
ATOM 643 N N . ARG A 1 89 ? -10.376 13.510 13.928 1.00 86.62 89 ARG A N 1
ATOM 644 C CA . ARG A 1 89 ? -10.621 14.397 12.781 1.00 86.62 89 ARG A CA 1
ATOM 645 C C . ARG A 1 89 ? -9.500 14.288 11.749 1.00 86.62 89 ARG A C 1
ATOM 647 O O . ARG A 1 89 ? -9.792 14.153 10.561 1.00 86.62 89 ARG A O 1
ATOM 654 N N . GLN A 1 90 ? -8.240 14.278 12.192 1.00 87.75 90 GLN A N 1
ATOM 655 C CA . GLN A 1 90 ? -7.086 14.075 11.313 1.00 87.75 90 GLN A CA 1
ATOM 656 C C . GLN A 1 90 ? -7.145 12.706 10.626 1.00 87.75 90 GLN A C 1
ATOM 658 O O . GLN A 1 90 ? -6.977 12.624 9.410 1.00 87.75 90 GLN A O 1
ATOM 663 N N . GLN A 1 91 ? -7.456 11.646 11.375 1.00 84.19 91 GLN A N 1
ATOM 664 C CA . GLN A 1 91 ? -7.585 10.291 10.842 1.00 84.19 91 GLN A CA 1
ATOM 665 C C . GLN A 1 91 ? -8.664 10.200 9.753 1.00 84.19 91 GLN A C 1
ATOM 667 O O . GLN A 1 91 ? -8.429 9.652 8.673 1.00 84.19 91 GLN A O 1
ATOM 672 N N . LYS A 1 92 ? -9.832 10.804 10.002 1.00 83.75 92 LYS A N 1
ATOM 673 C CA . LYS A 1 92 ? -10.933 10.876 9.035 1.00 83.75 92 LYS A CA 1
ATOM 674 C C . LYS A 1 92 ? -10.555 11.687 7.797 1.00 83.75 92 LYS A C 1
ATOM 676 O O . LYS A 1 92 ? -10.919 11.304 6.695 1.00 83.75 92 LYS A O 1
ATOM 681 N N . MET A 1 93 ? -9.817 12.783 7.953 1.00 89.31 93 MET A N 1
ATOM 682 C CA . MET A 1 93 ? -9.339 13.581 6.823 1.00 89.31 93 MET A CA 1
ATOM 683 C C . MET A 1 93 ? -8.356 12.788 5.950 1.00 89.31 93 MET A C 1
ATOM 685 O O . MET A 1 93 ? -8.526 12.726 4.732 1.00 89.31 93 MET A O 1
ATOM 689 N N . MET A 1 94 ? -7.373 12.121 6.565 1.00 85.38 94 MET A N 1
ATOM 690 C CA . MET A 1 94 ? -6.399 11.289 5.846 1.00 85.38 94 MET A CA 1
ATOM 691 C C . MET A 1 94 ? -7.070 10.161 5.057 1.00 85.38 94 MET A C 1
ATOM 693 O O . MET A 1 94 ? -6.616 9.846 3.959 1.00 85.38 94 MET A O 1
ATOM 697 N N . LEU A 1 95 ? -8.176 9.602 5.564 1.00 85.06 95 LEU A N 1
ATOM 698 C CA . LEU A 1 95 ? -8.951 8.575 4.863 1.00 85.06 95 LEU A CA 1
ATOM 699 C C . LEU A 1 95 ? -9.464 9.035 3.491 1.00 85.06 95 LEU A C 1
ATOM 701 O O . LEU A 1 95 ? -9.548 8.208 2.592 1.00 85.06 95 LEU A O 1
ATOM 705 N N . TYR A 1 96 ? -9.797 10.316 3.317 1.00 86.06 96 TYR A N 1
ATOM 706 C CA . TYR A 1 96 ? -10.280 10.845 2.033 1.00 86.06 96 TYR A CA 1
ATOM 707 C C . TYR A 1 96 ? -9.159 11.416 1.164 1.00 86.06 96 TYR A C 1
ATOM 709 O O . TYR A 1 96 ? -9.232 11.341 -0.060 1.00 86.06 96 TYR A O 1
ATOM 717 N N . ILE A 1 97 ? -8.099 11.944 1.779 1.00 89.12 97 ILE A N 1
ATOM 718 C CA . ILE A 1 97 ? -6.949 12.484 1.044 1.00 89.12 97 ILE A CA 1
ATOM 719 C C . ILE A 1 97 ? -6.116 11.360 0.421 1.00 89.12 97 ILE A C 1
ATOM 721 O O . ILE A 1 97 ? -5.730 11.463 -0.741 1.00 89.12 97 ILE A O 1
ATOM 725 N N . LEU A 1 98 ? -5.849 10.276 1.158 1.00 86.06 98 LEU A N 1
ATOM 726 C CA . LEU A 1 98 ? -4.995 9.185 0.674 1.00 86.06 98 LEU A CA 1
ATOM 727 C C . LEU A 1 98 ? -5.501 8.544 -0.632 1.00 86.06 98 LEU A C 1
ATOM 729 O O . LEU A 1 98 ? -4.692 8.401 -1.547 1.00 86.06 98 LEU A O 1
ATOM 733 N N . PRO A 1 99 ? -6.798 8.217 -0.794 1.00 83.88 99 PRO A N 1
ATOM 734 C CA . PRO A 1 99 ? -7.331 7.719 -2.060 1.00 83.88 99 PRO A CA 1
ATOM 735 C C . PRO A 1 99 ? -7.116 8.679 -3.228 1.00 83.88 99 PRO A C 1
ATOM 737 O O . PRO A 1 99 ? -6.824 8.230 -4.330 1.00 83.88 99 PRO A O 1
ATOM 740 N N . LEU A 1 100 ? -7.215 9.992 -3.003 1.00 87.94 100 LEU A N 1
ATOM 741 C CA . LEU A 1 100 ? -6.955 10.985 -4.046 1.00 87.94 100 LEU A CA 1
ATOM 742 C C . LEU A 1 100 ? -5.472 10.999 -4.434 1.00 87.94 100 LEU A C 1
ATOM 744 O O . LEU A 1 100 ? -5.141 10.983 -5.619 1.00 87.94 100 LEU A O 1
ATOM 748 N N . VAL A 1 101 ? -4.583 10.970 -3.438 1.00 87.31 101 VAL A N 1
ATOM 749 C CA . VAL A 1 101 ? -3.131 10.892 -3.652 1.00 87.31 101 VAL A CA 1
ATOM 750 C C . VAL A 1 101 ? -2.766 9.624 -4.421 1.00 87.31 101 VAL A C 1
ATOM 752 O O . VAL A 1 101 ? -1.986 9.696 -5.366 1.00 87.31 101 VAL A O 1
ATOM 755 N N . PHE A 1 102 ? -3.351 8.474 -4.084 1.00 84.00 102 PHE A N 1
ATOM 756 C CA . PHE A 1 102 ? -3.107 7.229 -4.812 1.00 84.00 102 PHE A CA 1
ATOM 757 C C . PHE A 1 102 ? -3.798 7.182 -6.177 1.00 84.00 102 PHE A C 1
ATOM 759 O O . PHE A 1 102 ? -3.232 6.624 -7.107 1.00 84.00 102 PHE A O 1
ATOM 766 N N . GLY A 1 103 ? -4.970 7.791 -6.340 1.00 83.00 103 GLY A N 1
ATOM 767 C CA . GLY A 1 103 ? -5.657 7.862 -7.628 1.00 83.00 103 GLY A CA 1
ATOM 768 C C . GLY A 1 103 ? -4.894 8.706 -8.650 1.00 83.00 103 GLY A C 1
ATOM 769 O O . GLY A 1 103 ? -4.739 8.295 -9.795 1.00 83.00 103 GLY A O 1
ATOM 770 N N . VAL A 1 104 ? -4.368 9.861 -8.229 1.00 83.88 104 VAL A N 1
ATOM 771 C CA . VAL A 1 104 ? -3.632 10.786 -9.110 1.00 83.88 104 VAL A CA 1
ATOM 772 C C . VAL A 1 104 ? -2.146 10.433 -9.193 1.00 83.88 104 VAL A C 1
ATOM 774 O O . VAL A 1 104 ? -1.558 10.455 -10.269 1.00 83.88 104 VAL A O 1
ATOM 777 N N . GLY A 1 105 ? -1.518 10.101 -8.065 1.00 82.06 105 GLY A N 1
ATOM 778 C CA . GLY A 1 105 ? -0.090 9.789 -7.983 1.00 82.06 105 GLY A CA 1
ATOM 779 C C . GLY A 1 105 ? 0.244 8.340 -8.332 1.00 82.06 105 GLY A C 1
ATOM 780 O O . GLY A 1 105 ? 1.311 8.078 -8.884 1.00 82.06 105 GLY A O 1
ATOM 781 N N . GLY A 1 106 ? -0.676 7.404 -8.078 1.00 76.38 106 GLY A N 1
ATOM 782 C CA . GLY A 1 106 ? -0.463 5.963 -8.257 1.00 76.38 106 GLY A CA 1
ATOM 783 C C . GLY A 1 106 ? -0.123 5.545 -9.679 1.00 76.38 106 GLY A C 1
ATOM 784 O O . GLY A 1 106 ? 0.605 4.577 -9.869 1.00 76.38 106 GLY A O 1
ATOM 785 N N . ILE A 1 107 ? -0.555 6.325 -10.671 1.00 80.25 107 ILE A N 1
ATOM 786 C CA . ILE A 1 107 ? -0.243 6.094 -12.087 1.00 80.25 107 ILE A CA 1
ATOM 787 C C . ILE A 1 107 ? 1.261 6.201 -12.401 1.00 80.25 107 ILE A C 1
ATOM 789 O O . ILE A 1 107 ? 1.732 5.668 -13.403 1.00 80.25 107 ILE A O 1
ATOM 793 N N . ASN A 1 108 ? 2.028 6.881 -11.546 1.00 83.19 108 ASN A N 1
ATOM 794 C CA . ASN A 1 108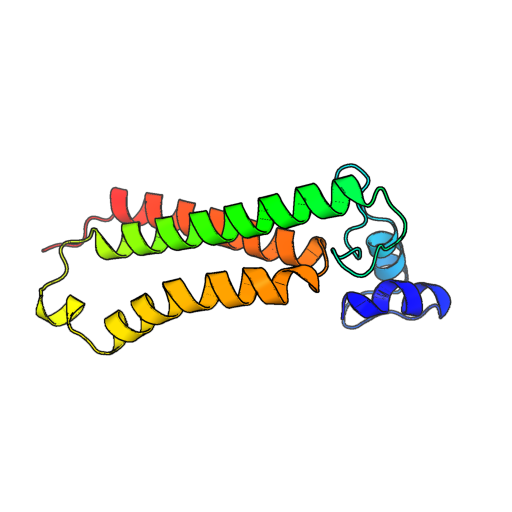 ? 3.473 7.040 -11.701 1.00 83.19 108 ASN A CA 1
ATOM 795 C C . ASN A 1 108 ? 4.276 5.988 -10.929 1.00 83.19 108 ASN A C 1
ATOM 797 O O . ASN A 1 108 ? 5.496 5.920 -11.081 1.00 83.19 108 ASN A O 1
ATOM 801 N N . PHE A 1 109 ? 3.636 5.188 -10.074 1.00 86.19 109 PHE A N 1
ATOM 802 C CA . PHE A 1 109 ? 4.355 4.231 -9.245 1.00 86.19 109 PHE A CA 1
ATOM 803 C C . PHE A 1 109 ? 4.601 2.912 -9.990 1.00 86.19 109 PHE A C 1
ATOM 805 O O . PHE A 1 109 ? 3.714 2.435 -10.699 1.00 86.19 109 PHE A O 1
ATOM 812 N N . PRO A 1 110 ? 5.792 2.301 -9.831 1.00 88.50 110 PRO A N 1
ATOM 813 C CA . PRO A 1 110 ? 6.053 0.970 -10.360 1.00 88.50 110 PRO A CA 1
ATOM 814 C C . PRO A 1 110 ? 5.125 -0.080 -9.744 1.00 88.50 110 PRO A C 1
ATOM 816 O O . PRO A 1 110 ? 4.805 -0.004 -8.552 1.00 88.50 110 PRO A O 1
ATOM 819 N N . ILE A 1 111 ? 4.775 -1.108 -10.518 1.00 88.25 111 ILE A N 1
ATOM 820 C CA . ILE A 1 111 ? 3.931 -2.230 -10.080 1.00 88.25 111 ILE A CA 1
ATOM 821 C C . ILE A 1 111 ? 4.457 -2.851 -8.782 1.00 88.25 111 ILE A C 1
ATOM 823 O O . ILE A 1 111 ? 3.679 -3.089 -7.859 1.00 88.25 111 ILE A O 1
ATOM 827 N N . GLY A 1 112 ? 5.773 -3.054 -8.662 1.00 87.69 112 GLY A N 1
ATOM 828 C CA . GLY A 1 112 ? 6.388 -3.596 -7.446 1.00 87.69 112 GLY A CA 1
ATOM 829 C C . GLY A 1 112 ? 6.035 -2.807 -6.178 1.00 87.69 112 GLY A C 1
ATOM 830 O O . GLY A 1 112 ? 5.796 -3.394 -5.122 1.00 87.69 112 GLY A O 1
ATOM 831 N N . VAL A 1 113 ? 5.927 -1.479 -6.280 1.00 89.38 113 VAL A N 1
ATOM 832 C CA . VAL A 1 113 ? 5.545 -0.612 -5.152 1.00 89.38 113 VAL A CA 1
ATOM 833 C C . VAL A 1 113 ? 4.060 -0.761 -4.825 1.00 89.38 113 VAL A C 1
ATOM 835 O O . VAL A 1 113 ? 3.694 -0.875 -3.654 1.00 89.38 113 VAL A O 1
ATOM 838 N N . LEU A 1 114 ? 3.203 -0.804 -5.849 1.00 90.00 114 LEU A N 1
ATOM 839 C CA . LEU A 1 114 ? 1.761 -0.995 -5.670 1.00 90.00 114 LEU A CA 1
ATOM 840 C C . LEU A 1 114 ? 1.451 -2.342 -5.007 1.00 90.00 114 LEU A C 1
ATOM 842 O O . LEU A 1 114 ? 0.611 -2.400 -4.106 1.00 90.00 114 LEU A O 1
ATOM 846 N N . ILE A 1 115 ? 2.171 -3.403 -5.381 1.00 90.69 115 ILE A N 1
ATOM 847 C CA . ILE A 1 115 ? 2.066 -4.724 -4.745 1.00 90.69 115 ILE A CA 1
ATOM 848 C C . ILE A 1 115 ? 2.423 -4.637 -3.269 1.00 90.69 115 ILE A C 1
ATOM 850 O O . ILE A 1 115 ? 1.666 -5.124 -2.425 1.00 90.69 115 ILE A O 1
ATOM 854 N N . TYR A 1 116 ? 3.560 -4.014 -2.953 1.00 91.00 116 TYR A N 1
ATOM 855 C CA . TYR A 1 116 ? 4.032 -3.877 -1.580 1.00 91.00 116 TYR A CA 1
ATOM 856 C C . TYR A 1 116 ? 2.989 -3.178 -0.697 1.00 91.00 116 TYR A C 1
ATOM 858 O O . TYR A 1 116 ? 2.610 -3.709 0.353 1.00 91.00 116 TYR A O 1
ATOM 866 N N . TRP A 1 117 ? 2.469 -2.027 -1.131 1.00 90.69 117 TRP A N 1
ATOM 867 C CA . TRP A 1 117 ? 1.469 -1.297 -0.351 1.00 90.69 117 TRP A CA 1
ATOM 868 C C . TRP A 1 117 ? 0.146 -2.042 -0.242 1.00 90.69 117 TRP A C 1
ATOM 870 O O . TRP A 1 117 ? -0.386 -2.164 0.861 1.00 90.69 117 TRP A O 1
ATOM 880 N N . THR A 1 118 ? -0.357 -2.594 -1.347 1.00 91.62 118 THR A N 1
ATOM 881 C CA . THR A 1 118 ? -1.620 -3.345 -1.352 1.00 91.62 118 THR A CA 1
ATOM 882 C C . THR A 1 118 ? -1.543 -4.537 -0.404 1.00 91.62 118 THR A C 1
ATOM 884 O O . THR A 1 118 ? -2.417 -4.719 0.442 1.00 91.62 118 THR A O 1
ATOM 887 N N . THR A 1 119 ? -0.457 -5.309 -0.476 1.00 93.81 119 THR A N 1
ATOM 888 C CA . THR A 1 119 ? -0.232 -6.466 0.400 1.00 93.81 119 THR A CA 1
ATOM 889 C C . THR A 1 119 ? -0.143 -6.039 1.862 1.00 93.81 119 THR A C 1
ATOM 891 O O . THR A 1 119 ? -0.781 -6.642 2.723 1.00 93.81 119 THR A O 1
ATOM 894 N N . THR A 1 120 ? 0.580 -4.954 2.151 1.00 93.06 120 THR A N 1
ATOM 895 C CA . THR A 1 120 ? 0.707 -4.415 3.513 1.00 93.06 120 THR A CA 1
ATOM 896 C C . THR A 1 120 ? -0.647 -3.961 4.070 1.00 93.06 120 THR A C 1
ATOM 898 O O . THR A 1 120 ? -0.966 -4.225 5.230 1.00 93.06 120 THR A O 1
ATOM 901 N N . ASN A 1 121 ? -1.473 -3.299 3.255 1.00 92.25 121 ASN A N 1
ATOM 902 C CA . ASN A 1 121 ? -2.808 -2.838 3.647 1.00 92.25 121 ASN A CA 1
ATOM 903 C C . ASN A 1 121 ? -3.767 -4.008 3.899 1.00 92.25 121 ASN A C 1
ATOM 905 O O . ASN A 1 121 ? -4.451 -4.022 4.920 1.00 92.25 121 ASN A O 1
ATOM 909 N N . LEU A 1 122 ? -3.769 -5.023 3.031 1.00 94.81 122 LEU A N 1
ATOM 910 C CA . LEU A 1 122 ? -4.565 -6.238 3.223 1.00 94.81 122 LEU A CA 1
ATOM 911 C C . LEU A 1 122 ? -4.145 -7.008 4.478 1.00 94.81 122 LEU A C 1
ATOM 913 O O . LEU A 1 122 ? -5.003 -7.439 5.248 1.00 94.81 122 LEU A O 1
ATOM 917 N N . TRP A 1 123 ? -2.837 -7.139 4.716 1.00 94.88 123 TRP A N 1
ATOM 918 C CA . TRP A 1 123 ? -2.316 -7.748 5.937 1.00 94.88 123 TRP A CA 1
ATOM 919 C C . TRP A 1 123 ? -2.765 -6.980 7.182 1.00 94.88 123 TRP A C 1
ATOM 921 O O . TRP A 1 123 ? -3.295 -7.573 8.120 1.00 94.88 123 TRP A O 1
ATOM 931 N N . THR A 1 124 ? -2.622 -5.653 7.164 1.00 91.56 124 THR A N 1
ATOM 932 C CA . THR A 1 124 ? -3.031 -4.780 8.272 1.00 91.56 124 THR A CA 1
ATOM 933 C C . THR A 1 124 ? -4.527 -4.906 8.535 1.00 91.56 124 THR A C 1
ATOM 935 O O . THR A 1 124 ? -4.936 -5.080 9.679 1.00 91.56 124 THR A O 1
ATOM 938 N N . MET A 1 125 ? -5.349 -4.900 7.486 1.00 93.50 125 MET A N 1
ATOM 939 C CA . MET A 1 125 ? -6.790 -5.115 7.589 1.00 93.50 125 MET A CA 1
ATOM 940 C C . MET A 1 125 ? -7.113 -6.473 8.226 1.00 93.50 125 MET A C 1
ATOM 942 O O . MET A 1 125 ? -7.968 -6.551 9.106 1.00 93.50 125 MET A O 1
ATOM 946 N N . GLY A 1 126 ? -6.427 -7.542 7.814 1.00 93.69 126 GLY A N 1
ATOM 947 C CA . GLY A 1 126 ? -6.595 -8.878 8.388 1.00 93.69 126 GLY A CA 1
ATOM 948 C C . GLY A 1 126 ? -6.197 -8.938 9.864 1.00 93.69 126 GLY A C 1
ATOM 949 O O . GLY A 1 126 ? -6.944 -9.473 10.687 1.00 93.69 126 GLY A O 1
ATOM 950 N N . GLN A 1 127 ? -5.061 -8.333 10.220 1.00 92.88 127 GLN A N 1
ATOM 951 C CA . GLN A 1 127 ? -4.609 -8.221 11.604 1.00 92.88 127 GLN A CA 1
ATOM 952 C C . GLN A 1 127 ? -5.636 -7.462 12.452 1.00 92.88 127 GLN A C 1
ATOM 954 O O . GLN A 1 127 ? -6.045 -7.956 13.502 1.00 92.88 127 GLN A O 1
ATOM 959 N N . GLN A 1 128 ? -6.074 -6.285 11.998 1.00 88.31 128 GLN A N 1
ATOM 960 C CA . GLN A 1 128 ? -7.057 -5.466 12.707 1.00 88.31 128 GLN A CA 1
ATOM 961 C C . GLN A 1 128 ? -8.372 -6.225 12.876 1.00 88.31 128 GLN A C 1
ATOM 963 O O . GLN A 1 128 ? -8.880 -6.331 13.990 1.00 88.31 128 GLN A O 1
ATOM 968 N N . PHE A 1 129 ? -8.869 -6.867 11.820 1.00 89.25 129 PHE A N 1
ATOM 969 C CA . PHE A 1 129 ? -10.065 -7.698 11.894 1.00 89.25 129 PHE A CA 1
ATOM 970 C C . PHE A 1 129 ? -9.958 -8.787 12.973 1.00 89.25 129 PHE A C 1
ATOM 972 O O . PHE A 1 129 ? -10.879 -8.965 13.776 1.00 89.25 129 PHE A O 1
ATOM 979 N N . PHE A 1 130 ? -8.828 -9.499 13.025 1.00 90.12 130 PHE A N 1
ATOM 980 C CA . PHE A 1 130 ? -8.592 -10.533 14.030 1.00 90.12 130 PHE A CA 1
ATOM 981 C C . PHE A 1 130 ? -8.515 -9.952 15.449 1.00 90.12 130 PHE A C 1
ATOM 983 O O . PHE A 1 130 ? -9.199 -10.442 16.350 1.00 90.12 130 PHE A O 1
ATOM 990 N N . VAL A 1 131 ? -7.725 -8.892 15.644 1.00 87.56 131 VAL A N 1
ATOM 991 C CA . VAL A 1 131 ? -7.516 -8.245 16.948 1.00 87.56 131 VAL A CA 1
ATOM 992 C C . VAL A 1 131 ? -8.829 -7.714 17.509 1.00 87.56 131 VAL A C 1
ATOM 994 O O . VAL A 1 131 ? -9.170 -8.017 18.647 1.00 87.56 131 VAL A O 1
ATOM 997 N N . ILE A 1 132 ? -9.615 -6.985 16.716 1.00 83.06 132 ILE A N 1
ATOM 998 C CA . ILE A 1 132 ? -10.878 -6.392 17.178 1.00 83.06 132 ILE A CA 1
ATOM 999 C C . ILE A 1 132 ? -11.880 -7.468 17.605 1.00 83.06 132 ILE A C 1
ATOM 1001 O O . ILE A 1 132 ? -12.601 -7.282 18.582 1.00 83.06 132 ILE A O 1
ATOM 1005 N N . ARG A 1 133 ? -11.904 -8.611 16.912 1.00 81.50 133 ARG A N 1
ATOM 1006 C CA . ARG A 1 133 ? -12.824 -9.713 17.216 1.00 81.50 133 ARG A CA 1
ATOM 1007 C C . ARG A 1 133 ? -12.384 -10.574 18.404 1.00 81.50 133 ARG A C 1
ATOM 1009 O O . ARG A 1 133 ? -13.231 -11.211 19.022 1.00 81.50 133 ARG A O 1
ATOM 1016 N N . ARG A 1 134 ? -11.081 -10.651 18.693 1.00 81.31 134 ARG A N 1
ATOM 1017 C CA . ARG A 1 134 ? -10.514 -11.528 19.737 1.00 81.31 134 ARG A CA 1
ATOM 1018 C C . ARG A 1 134 ? -10.081 -10.793 21.006 1.00 81.31 134 ARG A C 1
ATOM 1020 O O . ARG A 1 134 ? -9.935 -11.437 22.037 1.00 81.31 134 ARG A O 1
ATOM 1027 N N . MET A 1 135 ? -9.904 -9.479 20.939 1.00 75.75 135 MET A N 1
ATOM 1028 C CA . MET A 1 135 ? -9.572 -8.605 22.064 1.00 75.75 135 MET A CA 1
ATOM 1029 C C . MET A 1 135 ? -10.632 -7.498 22.165 1.00 75.75 135 MET A C 1
ATOM 1031 O O . MET A 1 135 ? -10.376 -6.360 21.746 1.00 75.75 135 MET A O 1
ATOM 1035 N N . PRO A 1 136 ? -11.847 -7.820 22.656 1.00 64.12 136 PRO A N 1
ATOM 1036 C CA . PRO A 1 136 ? -12.853 -6.800 22.911 1.00 64.12 136 PRO A CA 1
ATOM 1037 C C . PRO A 1 136 ? -12.275 -5.796 23.910 1.00 64.12 136 PRO A C 1
ATOM 1039 O O . PRO A 1 136 ? -11.733 -6.182 24.945 1.00 64.12 136 PRO A O 1
ATOM 1042 N N . THR A 1 137 ? -12.334 -4.509 23.568 1.00 58.62 137 THR A N 1
ATOM 1043 C CA . THR A 1 137 ? -11.917 -3.455 24.493 1.00 58.62 137 THR A CA 1
ATOM 1044 C C . THR A 1 137 ? -12.862 -3.514 25.697 1.00 58.62 137 THR A C 1
ATOM 1046 O O . THR A 1 137 ? -14.075 -3.472 25.469 1.00 58.62 137 THR A O 1
ATOM 1049 N N . PRO A 1 138 ? -12.363 -3.648 26.941 1.00 54.81 138 PRO A N 1
ATOM 1050 C CA . PRO A 1 138 ? -13.196 -3.447 28.119 1.00 54.81 138 PRO A CA 1
ATOM 1051 C C . PRO A 1 138 ? -13.830 -2.059 28.007 1.00 54.81 138 PRO A C 1
ATOM 1053 O O . PRO A 1 138 ? -13.117 -1.097 27.713 1.00 54.81 138 PRO A O 1
ATOM 1056 N N . GLY A 1 139 ? -15.157 -1.994 28.119 1.00 56.59 139 GLY A N 1
ATOM 1057 C CA . GLY A 1 139 ? -15.868 -0.724 28.258 1.00 56.59 139 GLY A CA 1
ATOM 1058 C C . GLY A 1 139 ? -15.496 -0.043 29.563 1.00 56.59 139 GLY A C 1
ATOM 1059 O O . GLY A 1 139 ? -15.247 -0.782 30.543 1.00 56.59 139 GLY A O 1
#

Secondary structure (DSSP, 8-state):
-GGGHHHHHHHT--BTTB-HHHHHHHHT-EETTEETT--SSS--SS-HHHHHHHHHHHHHHHHHHHHHHHHHHHTS---HHHHHSHHHHHHHHHHHHHHHHHHHHGGGS-HHHHHHHHHHHHHHHHHHHHHHHHSPPP-

Foldseek 3Di:
DLLCLVVLLVVLQADDPGHNVRSVVQLPDDDVFQRQSAFQVRGSPGDNVVRVVLLVVLLVLLLVLLVLLLVLVVPAPDPPVRCVDPVVVVVVVCNVVVSVCCVVVSRVDGNNVSCVSSVVSNVSSVVSVVCCVPPRDDD

Radius of gyration: 19.19 Å; chains: 1; bounding box: 45×29×50 Å

Sequence (139 aa):
VLSGITAARQTGIGIGAMSHEQVVQFDESSIFGAPLSASLLHGGGGDQVVVWVLSIVMILAMTASQFITQKQIMAKNMSEEAMASPFMRQQKMMLYILPLVFGVGGINFPIGVLIYWTTTNLWTMGQQFFVIRRMPTPG

pLDDT: mean 82.2, std 9.58, range [54.66, 94.88]